Protein AF-A0A960H742-F1 (afdb_monomer_lite)

pLDDT: mean 76.75, std 13.99, range [33.22, 89.81]

Structure (mmCIF, N/CA/C/O backbone):
data_AF-A0A960H742-F1
#
_entry.id   AF-A0A960H742-F1
#
loop_
_atom_site.group_PDB
_atom_site.id
_atom_site.type_symbol
_atom_site.label_atom_id
_atom_site.label_alt_id
_atom_site.label_comp_id
_atom_site.label_asym_id
_atom_site.label_entity_id
_atom_site.label_seq_id
_atom_site.pdbx_PDB_ins_code
_atom_site.Cartn_x
_atom_site.Cartn_y
_atom_site.Cartn_z
_atom_site.occupancy
_atom_site.B_iso_or_equiv
_atom_site.auth_seq_id
_atom_site.auth_comp_id
_atom_site.auth_asym_id
_atom_site.auth_atom_id
_atom_site.pdbx_PDB_model_num
ATOM 1 N N . ASP A 1 1 ? -9.081 11.220 6.883 1.00 74.25 1 ASP A N 1
ATOM 2 C CA . ASP A 1 1 ? -8.605 9.850 7.159 1.00 74.25 1 ASP A CA 1
ATOM 3 C C . ASP A 1 1 ? -7.790 9.892 8.453 1.00 74.25 1 ASP A C 1
ATOM 5 O O . ASP A 1 1 ? -7.086 10.885 8.613 1.00 74.25 1 ASP A O 1
ATOM 9 N N . PRO A 1 2 ? -7.912 8.930 9.393 1.00 78.19 2 PRO A N 1
ATOM 10 C CA . PRO A 1 2 ? -7.156 8.952 10.654 1.00 78.19 2 PRO A CA 1
ATOM 11 C C . PRO A 1 2 ? -5.633 8.857 10.461 1.00 78.19 2 PRO A C 1
ATOM 13 O O . PRO A 1 2 ? -4.890 9.227 11.361 1.00 78.19 2 PRO A O 1
ATOM 16 N N . PHE A 1 3 ? -5.162 8.409 9.294 1.00 80.69 3 PHE A N 1
ATOM 17 C CA . PHE A 1 3 ? -3.744 8.303 8.959 1.00 80.69 3 PHE A CA 1
ATOM 18 C C . PHE A 1 3 ? -3.240 9.460 8.097 1.00 80.69 3 PHE A C 1
ATOM 20 O O . PHE A 1 3 ? -2.084 9.438 7.700 1.00 80.69 3 PHE A O 1
ATOM 27 N N . CYS A 1 4 ? -4.054 10.486 7.827 1.00 80.94 4 CYS A N 1
ATOM 28 C CA . CYS A 1 4 ? -3.679 11.581 6.925 1.00 80.94 4 CYS A CA 1
ATOM 29 C C . CYS A 1 4 ? -2.381 12.295 7.343 1.00 80.94 4 CYS A C 1
ATOM 31 O O . CYS A 1 4 ? -1.554 12.603 6.493 1.00 80.94 4 CYS A O 1
ATOM 33 N N . GLU A 1 5 ? -2.178 12.538 8.641 1.00 84.44 5 GLU A N 1
ATOM 34 C CA . GLU A 1 5 ? -0.951 13.176 9.148 1.00 84.44 5 GLU A CA 1
ATOM 35 C C . GLU A 1 5 ? 0.254 12.224 9.146 1.00 84.44 5 GLU A C 1
ATOM 37 O O . GLU A 1 5 ? 1.402 12.650 9.043 1.00 84.44 5 GLU A O 1
ATOM 42 N N . LEU A 1 6 ? -0.009 10.919 9.238 1.00 82.81 6 LEU A N 1
ATOM 43 C CA . LEU A 1 6 ? 1.008 9.877 9.270 1.00 82.81 6 LEU A CA 1
ATOM 44 C C . LEU A 1 6 ? 1.378 9.383 7.865 1.00 82.81 6 LEU A C 1
ATOM 46 O O . LEU A 1 6 ? 2.451 8.806 7.705 1.00 82.81 6 LEU A O 1
ATOM 50 N N . GLU A 1 7 ? 0.539 9.622 6.854 1.00 85.62 7 GLU A N 1
ATOM 51 C CA . GLU A 1 7 ? 0.670 9.078 5.499 1.00 85.62 7 GLU A CA 1
ATOM 52 C C . GLU A 1 7 ? 2.074 9.318 4.937 1.00 85.62 7 GLU A C 1
ATOM 54 O O . GLU A 1 7 ? 2.761 8.365 4.585 1.00 85.62 7 GLU A O 1
ATOM 59 N N . SER A 1 8 ? 2.555 10.562 4.941 1.00 84.38 8 SER A N 1
ATOM 60 C CA . SER A 1 8 ? 3.883 10.909 4.415 1.00 84.38 8 SER A CA 1
ATOM 61 C C . SER A 1 8 ? 5.029 10.192 5.137 1.00 84.38 8 SER A C 1
ATOM 63 O O . SER A 1 8 ? 5.969 9.717 4.497 1.00 84.38 8 SER A O 1
ATOM 65 N N . ALA A 1 9 ? 4.959 10.088 6.469 1.00 85.31 9 ALA A N 1
ATOM 66 C CA . ALA A 1 9 ? 5.967 9.383 7.260 1.00 85.31 9 ALA A CA 1
ATOM 67 C C . ALA A 1 9 ? 5.940 7.876 6.972 1.00 85.31 9 ALA A C 1
ATOM 69 O O . ALA A 1 9 ? 6.990 7.253 6.825 1.00 85.31 9 ALA A O 1
ATOM 70 N N . TRP A 1 10 ? 4.744 7.308 6.820 1.00 84.00 10 TRP A N 1
ATOM 71 C CA . TRP A 1 10 ? 4.548 5.905 6.477 1.00 84.00 10 TRP A CA 1
ATOM 72 C C . TRP A 1 10 ? 5.003 5.573 5.065 1.00 84.00 10 TRP A C 1
ATOM 74 O O . TRP A 1 10 ? 5.670 4.564 4.884 1.00 84.00 10 TRP A O 1
ATOM 84 N N . LEU A 1 11 ? 4.688 6.404 4.072 1.00 85.62 11 LEU A N 1
ATOM 85 C CA . LEU A 1 11 ? 5.153 6.207 2.699 1.00 85.62 11 LEU A CA 1
ATOM 86 C C . LEU A 1 11 ? 6.679 6.196 2.648 1.00 85.62 11 LEU A C 1
ATOM 88 O O . LEU A 1 11 ? 7.265 5.288 2.063 1.00 85.62 11 LEU A O 1
ATOM 92 N N . ARG A 1 12 ? 7.323 7.148 3.332 1.00 85.75 12 ARG A N 1
ATOM 93 C CA . ARG A 1 12 ? 8.784 7.194 3.436 1.00 85.75 12 ARG A CA 1
ATOM 94 C C . ARG A 1 12 ? 9.350 5.964 4.146 1.00 85.75 12 ARG A C 1
ATOM 96 O O . ARG A 1 12 ? 10.338 5.411 3.678 1.00 85.75 12 ARG A O 1
ATOM 103 N N . HIS A 1 13 ? 8.734 5.537 5.244 1.00 85.25 13 HIS A N 1
ATOM 104 C CA . HIS A 1 13 ? 9.150 4.348 5.986 1.00 85.25 13 HIS A CA 1
ATOM 105 C C . HIS A 1 13 ? 8.983 3.067 5.153 1.00 85.25 13 HIS A C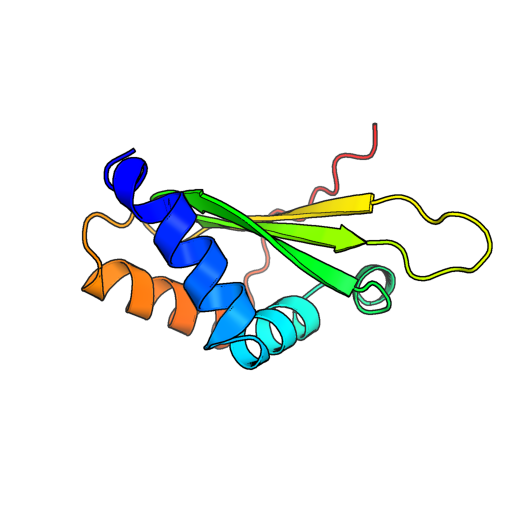 1
ATOM 107 O O . HIS A 1 13 ? 9.877 2.232 5.103 1.00 85.25 13 HIS A O 1
ATOM 113 N N . LEU A 1 14 ? 7.874 2.928 4.425 1.00 81.38 14 LEU A N 1
ATOM 114 C CA . LEU A 1 14 ? 7.641 1.797 3.528 1.00 81.38 14 LEU A CA 1
ATOM 115 C C . LEU A 1 14 ? 8.649 1.754 2.376 1.00 81.38 14 LEU A C 1
ATOM 117 O O . LEU A 1 14 ? 9.087 0.671 2.000 1.00 81.38 14 LEU A O 1
ATOM 121 N N . ASP A 1 15 ? 9.018 2.911 1.831 1.00 82.38 15 ASP A N 1
ATOM 122 C CA . ASP A 1 15 ? 9.992 3.010 0.743 1.00 82.38 15 ASP A CA 1
ATOM 123 C C . ASP A 1 15 ? 11.440 2.786 1.223 1.00 82.38 15 ASP A C 1
ATOM 125 O O . ASP A 1 15 ? 12.212 2.104 0.552 1.00 82.38 15 ASP A O 1
ATOM 129 N N . SER A 1 16 ? 11.804 3.313 2.401 1.00 82.88 16 SER A N 1
ATOM 130 C CA . SER A 1 16 ? 13.179 3.269 2.929 1.00 82.88 16 SER A CA 1
ATOM 131 C C . SER A 1 16 ? 13.477 2.025 3.769 1.00 82.88 16 SER A C 1
ATOM 133 O O . SER A 1 16 ? 14.495 1.371 3.556 1.00 82.88 16 SER A O 1
ATOM 135 N N . ASP A 1 17 ? 12.610 1.698 4.729 1.00 81.88 17 ASP A N 1
ATOM 136 C CA . ASP A 1 17 ? 12.836 0.635 5.715 1.00 81.88 17 ASP A CA 1
ATOM 137 C C . ASP A 1 17 ? 12.209 -0.701 5.299 1.00 81.88 17 ASP A C 1
ATOM 139 O O . ASP A 1 17 ? 12.675 -1.757 5.722 1.00 81.88 17 ASP A O 1
ATOM 143 N N . HIS A 1 18 ? 11.161 -0.677 4.467 1.00 83.06 18 HIS A N 1
ATOM 144 C CA . HIS A 1 18 ? 10.421 -1.884 4.077 1.00 83.06 18 HIS A CA 1
ATOM 145 C C . HIS A 1 18 ? 10.257 -2.099 2.559 1.00 83.06 18 HIS A C 1
ATOM 147 O O . HIS A 1 18 ? 9.177 -2.514 2.108 1.00 83.06 18 HIS A O 1
ATOM 153 N N . PRO A 1 19 ? 11.322 -1.949 1.744 1.00 81.38 19 PRO A N 1
ATOM 154 C CA . PRO A 1 19 ? 11.242 -2.204 0.304 1.00 81.38 19 PRO A CA 1
ATOM 155 C C . PRO A 1 19 ? 10.874 -3.664 -0.015 1.00 81.38 19 PRO A C 1
ATOM 157 O O . PRO A 1 19 ? 10.259 -3.957 -1.042 1.00 81.38 19 PRO A O 1
ATOM 160 N N . GLU A 1 20 ? 11.185 -4.601 0.885 1.00 83.19 20 GLU A N 1
ATOM 161 C CA . GLU A 1 20 ? 10.805 -6.012 0.771 1.00 83.19 20 GLU A CA 1
ATOM 162 C C . GLU A 1 20 ? 9.285 -6.235 0.813 1.00 83.19 20 GLU A C 1
ATOM 164 O O . GLU A 1 20 ? 8.771 -7.114 0.116 1.00 83.19 20 GLU A O 1
ATOM 169 N N . VAL A 1 21 ? 8.551 -5.426 1.588 1.00 83.31 21 VAL A N 1
ATOM 170 C CA . VAL A 1 21 ? 7.086 -5.482 1.669 1.00 83.31 21 VAL A CA 1
ATOM 171 C C . VAL A 1 21 ? 6.504 -5.024 0.340 1.00 83.31 21 VAL A C 1
ATOM 173 O O . VAL A 1 21 ? 5.653 -5.711 -0.224 1.00 83.31 21 VAL A O 1
ATOM 176 N N . ILE A 1 22 ? 7.020 -3.925 -0.217 1.00 83.88 22 ILE A N 1
ATOM 177 C CA . ILE A 1 22 ? 6.624 -3.435 -1.543 1.00 83.88 22 ILE A CA 1
ATOM 178 C C . ILE A 1 22 ? 6.916 -4.485 -2.621 1.00 83.88 22 ILE A C 1
ATOM 180 O O . ILE A 1 22 ? 6.041 -4.781 -3.432 1.00 83.88 22 ILE A O 1
ATOM 184 N N . ALA A 1 23 ? 8.084 -5.132 -2.590 1.00 82.44 23 ALA A N 1
ATOM 185 C CA . ALA A 1 23 ? 8.426 -6.208 -3.521 1.00 82.44 23 ALA A CA 1
ATOM 186 C C . ALA A 1 23 ? 7.502 -7.436 -3.381 1.00 82.44 23 ALA A C 1
ATOM 188 O O . ALA A 1 23 ? 7.106 -8.044 -4.380 1.00 82.44 23 ALA A O 1
ATOM 189 N N . ARG A 1 24 ? 7.106 -7.798 -2.153 1.00 83.56 24 ARG A N 1
ATOM 190 C CA . ARG A 1 24 ? 6.145 -8.885 -1.889 1.00 83.56 24 ARG A CA 1
ATOM 191 C C . ARG A 1 24 ? 4.763 -8.557 -2.448 1.00 83.56 24 ARG A C 1
ATOM 193 O O . ARG A 1 24 ? 4.159 -9.422 -3.081 1.00 83.56 24 ARG A O 1
ATOM 200 N N . LEU A 1 25 ? 4.288 -7.325 -2.256 1.00 81.88 25 LEU A N 1
ATOM 201 C CA . LEU A 1 25 ? 3.021 -6.845 -2.817 1.00 81.88 25 LEU A CA 1
ATOM 202 C C . LEU A 1 25 ? 3.082 -6.776 -4.350 1.00 81.88 25 LEU A C 1
ATOM 204 O O . LEU A 1 25 ? 2.166 -7.248 -5.019 1.00 81.88 25 LEU A O 1
ATOM 208 N N . ALA A 1 26 ? 4.195 -6.302 -4.916 1.00 79.94 26 ALA A N 1
ATOM 209 C CA . ALA A 1 26 ? 4.456 -6.311 -6.356 1.00 79.94 26 ALA A CA 1
ATOM 210 C C . ALA A 1 26 ? 4.398 -7.732 -6.941 1.00 79.94 26 ALA A C 1
ATOM 212 O O . ALA A 1 26 ? 3.830 -7.958 -8.008 1.00 79.94 26 ALA A O 1
ATOM 213 N N . GLY A 1 27 ? 4.908 -8.723 -6.205 1.00 79.31 27 GLY A N 1
ATOM 214 C CA . GLY A 1 27 ? 4.823 -10.139 -6.564 1.00 79.31 27 GLY A CA 1
ATOM 215 C C . GLY A 1 27 ? 3.400 -10.714 -6.586 1.00 79.31 27 GLY A C 1
ATOM 216 O O . GLY A 1 27 ? 3.207 -11.807 -7.124 1.00 79.31 27 GLY A O 1
ATOM 217 N N . LYS A 1 28 ? 2.403 -10.013 -6.034 1.00 76.62 28 LYS A N 1
ATOM 218 C CA . LYS A 1 28 ? 0.979 -10.383 -6.111 1.00 76.62 28 LYS A CA 1
ATOM 219 C C . LYS A 1 28 ? 0.258 -9.739 -7.296 1.00 76.62 28 LYS A C 1
ATOM 221 O O . LYS A 1 28 ? -0.868 -10.124 -7.596 1.00 76.62 28 LYS A O 1
ATOM 226 N N . LEU A 1 29 ? 0.888 -8.783 -7.976 1.00 77.12 29 LEU A N 1
ATOM 22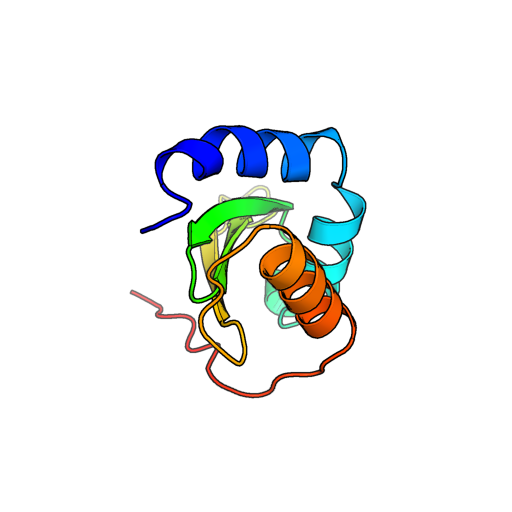7 C CA . LEU A 1 29 ? 0.296 -8.121 -9.130 1.00 77.12 29 LEU A CA 1
ATOM 228 C C . LEU A 1 29 ? 0.230 -9.067 -10.346 1.00 77.12 29 LEU A C 1
ATOM 230 O O . LEU A 1 29 ? 1.016 -10.020 -10.441 1.00 77.12 29 LEU A O 1
ATOM 234 N N . PRO A 1 30 ? -0.689 -8.818 -11.299 1.00 73.12 30 PRO A N 1
ATOM 235 C CA . PRO A 1 30 ? -0.766 -9.560 -12.552 1.00 73.12 30 PRO A CA 1
ATOM 236 C C . PRO A 1 30 ? 0.577 -9.560 -13.283 1.00 73.12 30 PRO A C 1
ATOM 238 O O . PRO A 1 30 ? 1.298 -8.566 -13.245 1.00 73.12 30 PRO A O 1
ATOM 241 N N . ALA A 1 31 ? 0.896 -10.644 -13.995 1.00 72.81 31 ALA A N 1
ATOM 242 C CA . ALA A 1 31 ? 2.207 -10.844 -14.623 1.00 72.81 31 ALA A CA 1
ATOM 243 C C . ALA A 1 31 ? 2.681 -9.675 -15.507 1.00 72.81 31 ALA A C 1
ATOM 245 O O . ALA A 1 31 ? 3.874 -9.381 -15.534 1.00 72.81 31 ALA A O 1
ATOM 246 N N . VAL A 1 32 ? 1.747 -8.979 -16.160 1.00 70.69 32 VAL A N 1
ATOM 247 C CA . VAL A 1 32 ? 2.012 -7.782 -16.973 1.00 70.69 32 VAL A CA 1
ATOM 248 C C . VAL A 1 32 ? 2.575 -6.607 -16.159 1.00 70.69 32 VAL A C 1
ATOM 250 O O . VAL A 1 32 ? 3.438 -5.891 -16.651 1.00 70.69 32 VAL A O 1
ATOM 253 N N . LEU A 1 33 ? 2.164 -6.454 -14.896 1.00 72.69 33 LEU A N 1
ATOM 254 C CA . LEU A 1 33 ? 2.597 -5.376 -13.996 1.00 72.69 33 LEU A CA 1
ATOM 255 C C . LEU A 1 33 ? 3.841 -5.743 -13.171 1.00 72.69 33 LEU A C 1
ATOM 257 O O . LEU A 1 33 ? 4.504 -4.874 -12.619 1.00 72.69 33 LEU A O 1
ATOM 261 N N . ARG A 1 34 ? 4.211 -7.026 -13.095 1.00 73.44 34 ARG A N 1
ATOM 262 C CA . ARG A 1 34 ? 5.347 -7.490 -12.270 1.00 73.44 34 ARG A CA 1
ATOM 263 C C . ARG A 1 34 ? 6.717 -7.031 -12.772 1.00 73.44 34 ARG A C 1
ATOM 265 O O . ARG A 1 34 ? 7.696 -7.179 -12.051 1.00 73.44 34 ARG A O 1
ATOM 272 N N . ARG A 1 35 ? 6.800 -6.553 -14.017 1.00 72.75 35 ARG A N 1
ATOM 273 C CA . ARG A 1 35 ? 8.047 -6.085 -14.645 1.00 72.75 35 ARG A CA 1
ATOM 274 C C . ARG A 1 35 ? 8.349 -4.611 -14.369 1.00 72.75 35 ARG A C 1
ATOM 276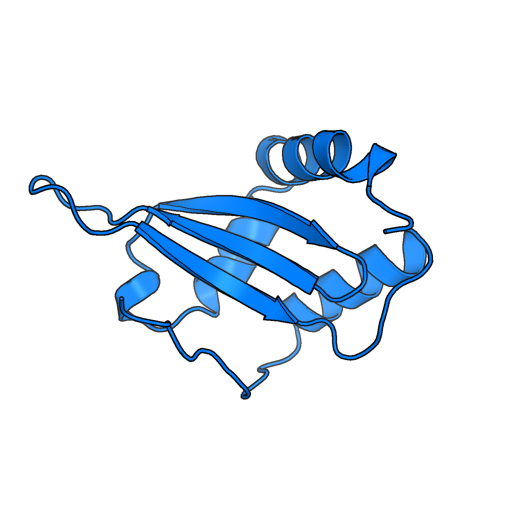 O O . ARG A 1 35 ? 9.471 -4.185 -14.616 1.00 72.75 35 ARG A O 1
ATOM 283 N N . GLY A 1 36 ? 7.366 -3.850 -13.891 1.00 75.88 36 GLY A N 1
ATOM 284 C CA . GLY A 1 36 ? 7.536 -2.437 -13.578 1.00 75.88 36 GLY A CA 1
ATOM 285 C C . GLY A 1 36 ? 8.156 -2.193 -12.204 1.00 75.88 36 GLY A C 1
ATOM 286 O O . GLY A 1 36 ? 8.124 -3.060 -11.326 1.00 75.88 36 GLY A O 1
ATOM 287 N N . ARG A 1 37 ? 8.710 -0.994 -12.002 1.00 82.50 37 ARG A N 1
ATOM 288 C CA . ARG A 1 37 ? 9.180 -0.553 -10.683 1.00 82.50 37 ARG A CA 1
ATOM 289 C C . ARG A 1 37 ? 7.967 -0.152 -9.851 1.00 82.50 37 ARG A C 1
ATOM 291 O O . ARG A 1 37 ? 7.216 0.733 -10.234 1.00 82.50 37 ARG A O 1
ATOM 298 N N . VAL A 1 38 ? 7.770 -0.802 -8.709 1.00 85.81 38 VAL A N 1
ATOM 299 C CA . VAL A 1 38 ? 6.625 -0.515 -7.837 1.00 85.81 38 VAL A CA 1
ATOM 300 C C . VAL A 1 38 ? 7.010 0.509 -6.778 1.00 85.81 38 VAL A C 1
ATOM 302 O O . VAL A 1 38 ? 8.036 0.351 -6.119 1.00 85.81 38 VAL A O 1
ATOM 305 N N . ARG A 1 39 ? 6.179 1.539 -6.610 1.00 86.62 39 ARG A N 1
ATOM 306 C CA . ARG A 1 39 ? 6.339 2.597 -5.610 1.00 86.62 39 ARG A CA 1
ATOM 307 C C . ARG A 1 39 ? 5.060 2.783 -4.796 1.00 86.62 39 ARG A C 1
ATOM 309 O O . ARG A 1 39 ? 3.965 2.687 -5.357 1.00 86.62 39 ARG A O 1
ATOM 316 N N . PRO A 1 40 ? 5.159 3.046 -3.486 1.00 87.44 40 PRO A N 1
ATOM 317 C CA . PRO A 1 40 ? 3.995 3.386 -2.685 1.00 87.44 40 PRO A CA 1
ATOM 318 C C . PRO A 1 40 ? 3.486 4.783 -3.074 1.00 87.44 40 PRO A C 1
ATOM 320 O O . PRO A 1 40 ? 4.251 5.741 -3.107 1.00 87.44 40 PRO A O 1
ATOM 323 N N . LEU A 1 41 ? 2.195 4.891 -3.397 1.00 88.50 41 LEU A N 1
ATOM 324 C CA . LEU A 1 41 ? 1.565 6.143 -3.838 1.00 88.50 41 LEU A CA 1
ATOM 325 C C . LEU A 1 41 ? 0.713 6.782 -2.737 1.00 88.50 41 LEU A C 1
ATOM 327 O O . LEU A 1 41 ? 0.589 7.999 -2.676 1.00 88.50 41 LEU A O 1
ATOM 331 N N . GLY A 1 42 ? 0.090 5.969 -1.888 1.00 88.44 42 GLY A N 1
ATOM 332 C CA . GLY A 1 42 ? -0.768 6.470 -0.821 1.00 88.44 42 GLY A CA 1
ATOM 333 C C . GLY A 1 42 ? -1.218 5.367 0.118 1.00 88.44 42 GLY A C 1
ATOM 334 O O . GLY A 1 42 ? -1.235 4.188 -0.250 1.00 88.44 42 GLY A O 1
ATOM 335 N N . LEU A 1 43 ? -1.610 5.765 1.320 1.00 87.69 43 LEU A N 1
ATOM 336 C CA . LEU A 1 43 ? -2.045 4.860 2.370 1.00 87.69 43 LEU A CA 1
ATOM 337 C C . LEU A 1 43 ? -3.259 5.460 3.071 1.00 87.69 43 LEU A C 1
ATOM 339 O O . LEU A 1 43 ? -3.187 6.550 3.623 1.00 87.69 43 LEU A O 1
ATOM 343 N N . ASP A 1 44 ? -4.362 4.721 3.085 1.00 87.94 44 ASP A N 1
ATOM 344 C CA . ASP A 1 44 ? -5.592 5.152 3.738 1.00 87.94 44 ASP A CA 1
ATOM 345 C C . ASP A 1 44 ? -6.179 4.027 4.597 1.00 87.94 44 ASP A C 1
ATOM 347 O O . ASP A 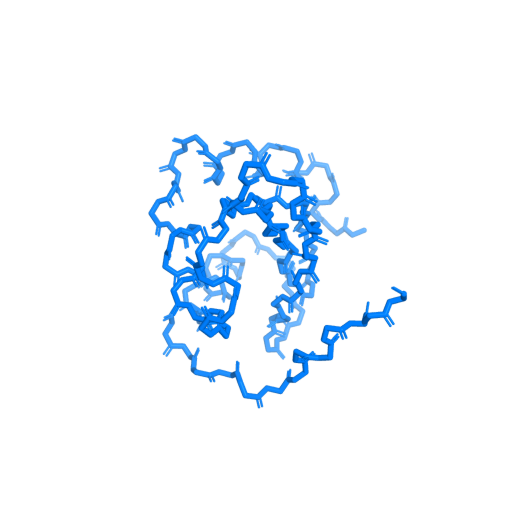1 44 ? -5.771 2.865 4.504 1.00 87.94 44 ASP A O 1
ATOM 351 N N . ARG A 1 45 ? -7.167 4.349 5.439 1.00 88.69 45 ARG A N 1
ATOM 352 C CA . ARG A 1 45 ? -7.799 3.359 6.324 1.00 88.69 45 ARG A CA 1
ATOM 353 C C . ARG A 1 45 ? -8.414 2.165 5.604 1.00 88.69 45 ARG A C 1
ATOM 355 O O . ARG A 1 45 ? -8.680 1.154 6.240 1.00 88.69 45 ARG A O 1
ATOM 362 N N . TYR A 1 46 ? -8.684 2.274 4.310 1.00 88.56 46 TYR A N 1
ATOM 363 C CA . TYR A 1 46 ? -9.286 1.222 3.506 1.00 88.56 46 TYR A CA 1
ATOM 364 C C . TYR A 1 46 ? -8.277 0.480 2.628 1.00 88.56 46 TYR A C 1
ATOM 366 O O . TYR A 1 46 ? -8.684 -0.462 1.950 1.00 88.56 46 TYR A O 1
ATOM 374 N N . GLY A 1 47 ? -7.000 0.870 2.578 1.00 88.38 47 GLY A N 1
ATOM 375 C CA . GLY A 1 47 ? -6.013 0.141 1.784 1.00 88.38 47 GLY A CA 1
ATOM 376 C C . GLY A 1 47 ? -4.734 0.893 1.438 1.00 88.38 47 GLY A C 1
ATOM 377 O O . GLY A 1 47 ? -4.475 2.010 1.880 1.00 88.38 47 GLY A O 1
ATOM 378 N N . VAL A 1 48 ? -3.942 0.251 0.579 1.00 87.75 48 VAL A N 1
ATOM 379 C CA . VAL A 1 48 ? -2.676 0.772 0.046 1.00 87.75 48 VAL A CA 1
ATOM 380 C C . VAL A 1 48 ? -2.837 1.052 -1.446 1.00 87.75 48 VAL A C 1
ATOM 382 O O . VAL A 1 48 ? -3.403 0.239 -2.182 1.00 87.75 48 VAL A O 1
ATOM 385 N N . ARG A 1 49 ? -2.309 2.181 -1.917 1.00 89.81 49 ARG A N 1
ATOM 386 C CA . ARG A 1 49 ? -2.149 2.486 -3.343 1.00 89.81 49 ARG A CA 1
ATOM 387 C C . ARG A 1 49 ? -0.688 2.339 -3.734 1.00 89.81 49 ARG A C 1
ATOM 389 O O . ARG A 1 49 ? 0.193 2.897 -3.083 1.00 89.81 49 ARG A O 1
ATOM 396 N N . LEU A 1 50 ? -0.449 1.603 -4.808 1.00 87.94 50 LEU A N 1
ATOM 397 C CA . LEU A 1 50 ? 0.863 1.361 -5.387 1.00 87.94 50 LEU A CA 1
ATOM 398 C C . LEU A 1 50 ? 0.847 1.833 -6.838 1.00 87.94 50 LEU A C 1
ATOM 400 O O . LEU A 1 50 ? -0.098 1.537 -7.563 1.00 87.94 50 LEU A O 1
ATOM 404 N N . ARG A 1 51 ? 1.900 2.521 -7.264 1.00 87.69 51 ARG A N 1
ATOM 405 C CA . ARG A 1 51 ? 2.160 2.816 -8.671 1.00 87.69 51 ARG A CA 1
ATOM 406 C C . ARG A 1 51 ? 3.156 1.809 -9.210 1.00 87.69 51 ARG A C 1
ATOM 408 O O . ARG A 1 51 ? 4.175 1.552 -8.576 1.00 87.69 51 ARG A O 1
ATOM 415 N N . VAL A 1 52 ? 2.863 1.247 -10.368 1.00 86.44 52 VAL A N 1
ATOM 416 C CA . VAL A 1 52 ? 3.766 0.389 -11.125 1.00 86.44 52 VAL A CA 1
ATOM 417 C C . VAL A 1 52 ? 4.274 1.199 -12.306 1.00 86.44 52 VAL A C 1
ATOM 419 O O . VAL A 1 52 ? 3.543 1.404 -13.268 1.00 86.44 52 VAL A O 1
ATOM 422 N N . GLU A 1 53 ? 5.516 1.652 -12.228 1.00 83.38 53 GLU A N 1
ATOM 423 C CA . GLU A 1 53 ? 6.176 2.384 -13.306 1.00 83.38 53 GLU A CA 1
ATOM 424 C C . GLU A 1 53 ? 6.572 1.393 -14.412 1.00 83.38 53 GLU A C 1
ATOM 426 O O . GLU A 1 53 ? 7.310 0.429 -14.159 1.00 83.38 53 GLU A O 1
ATOM 431 N N . GLY A 1 54 ? 6.057 1.589 -15.627 1.00 74.44 54 GLY A N 1
ATOM 432 C CA . GLY A 1 54 ? 6.298 0.723 -16.779 1.00 74.44 54 GLY A CA 1
ATOM 433 C C . GLY A 1 54 ? 7.777 0.688 -17.180 1.00 74.44 54 GLY A C 1
ATOM 434 O O . GLY A 1 54 ? 8.307 1.622 -17.773 1.00 74.44 54 GLY A O 1
ATOM 435 N N . GLY A 1 55 ? 8.463 -0.416 -16.872 1.00 61.88 55 GLY A N 1
ATOM 436 C CA . GLY A 1 55 ? 9.887 -0.604 -17.164 1.00 61.88 55 GLY A CA 1
ATOM 437 C C . GLY A 1 55 ? 10.146 -0.959 -18.629 1.00 61.88 55 GLY A C 1
ATOM 438 O O . GLY A 1 55 ? 10.321 -2.131 -18.958 1.00 61.88 55 GLY A O 1
ATOM 439 N N . GLY A 1 56 ? 10.185 0.040 -19.507 1.00 56.88 56 GLY A N 1
ATOM 440 C CA . GLY A 1 56 ? 10.612 -0.112 -20.897 1.00 56.88 56 GLY A CA 1
ATOM 441 C C . GLY A 1 56 ? 11.289 1.155 -21.410 1.00 56.88 56 GLY A C 1
ATOM 442 O O . GLY A 1 56 ? 10.859 2.257 -21.084 1.00 56.88 56 GLY A O 1
ATOM 443 N N . ALA A 1 57 ? 12.324 0.995 -22.240 1.00 54.03 57 ALA A N 1
ATOM 444 C CA . ALA A 1 57 ? 13.063 2.089 -22.885 1.00 54.03 57 ALA A CA 1
ATOM 445 C C . ALA A 1 57 ? 12.198 2.986 -23.804 1.00 54.03 57 ALA A C 1
ATOM 447 O O . ALA A 1 57 ? 12.681 4.005 -24.281 1.00 54.03 57 ALA A O 1
ATOM 448 N N . ASP A 1 58 ? 10.938 2.605 -24.027 1.00 55.94 58 ASP A N 1
ATOM 449 C CA . ASP A 1 58 ? 9.974 3.253 -24.924 1.00 55.94 58 ASP A CA 1
ATOM 450 C C . ASP A 1 58 ? 8.924 4.112 -24.184 1.00 55.94 58 ASP A C 1
ATOM 452 O O . ASP A 1 58 ? 7.990 4.609 -24.796 1.00 55.94 58 ASP A O 1
ATOM 456 N N . GLY A 1 59 ? 9.051 4.295 -22.862 1.00 54.62 59 GLY A N 1
ATOM 457 C CA . GLY A 1 59 ? 8.069 5.058 -22.079 1.00 54.62 59 GLY A CA 1
ATOM 458 C C . GLY A 1 59 ? 6.769 4.278 -21.863 1.00 54.62 59 GLY A C 1
ATOM 459 O O . GLY A 1 59 ? 5.713 4.641 -22.373 1.00 54.62 59 GLY A O 1
ATOM 460 N N . GLY A 1 60 ? 6.851 3.174 -21.116 1.00 64.06 60 GLY A N 1
ATOM 461 C CA . GLY A 1 60 ? 5.667 2.407 -20.721 1.00 64.06 60 GLY A CA 1
ATOM 462 C C . GLY A 1 60 ? 4.758 3.189 -19.767 1.00 64.06 60 GLY A C 1
ATOM 463 O O . GLY A 1 60 ? 5.240 3.973 -18.956 1.00 64.06 60 GLY A O 1
ATOM 464 N N . ASP A 1 61 ? 3.451 2.941 -19.860 1.00 73.88 61 ASP A N 1
ATOM 465 C CA . ASP A 1 61 ? 2.422 3.581 -19.031 1.00 73.88 61 ASP A CA 1
ATOM 466 C C . ASP A 1 61 ? 2.586 3.248 -17.536 1.00 73.88 61 ASP A C 1
ATOM 468 O O . ASP A 1 61 ? 2.926 2.117 -17.163 1.00 73.88 61 ASP A O 1
ATOM 472 N N . ASP A 1 62 ? 2.332 4.239 -16.679 1.00 81.75 62 ASP A N 1
ATOM 473 C CA . ASP A 1 62 ? 2.291 4.057 -15.230 1.00 81.75 62 ASP A CA 1
ATOM 474 C C . ASP A 1 62 ? 0.947 3.448 -14.824 1.00 81.75 62 ASP A C 1
ATOM 476 O O . ASP A 1 62 ? -0.124 3.979 -15.118 1.00 81.75 62 ASP A O 1
ATOM 480 N N . HIS A 1 63 ? 0.980 2.352 -14.071 1.00 82.19 63 HIS A N 1
ATOM 481 C CA . HIS A 1 63 ? -0.233 1.665 -13.649 1.00 82.19 63 HIS A CA 1
ATOM 482 C C . HIS A 1 63 ? -0.467 1.783 -12.145 1.00 82.19 63 HIS A C 1
ATOM 484 O O . HIS A 1 63 ? 0.247 1.191 -11.334 1.00 82.19 63 HIS A O 1
ATOM 490 N N . ASP A 1 64 ? -1.530 2.492 -11.772 1.00 86.00 64 ASP A N 1
ATOM 491 C CA . ASP A 1 64 ? -1.942 2.633 -10.378 1.00 86.00 64 ASP A CA 1
ATOM 492 C C . ASP A 1 64 ? -2.842 1.469 -9.947 1.00 86.00 64 ASP A C 1
ATOM 494 O O . ASP A 1 64 ? -3.915 1.216 -10.501 1.00 86.00 64 ASP A O 1
ATOM 498 N N . VAL A 1 65 ? -2.408 0.763 -8.908 1.00 83.94 65 VAL A N 1
ATOM 499 C CA . VAL A 1 65 ? -3.102 -0.371 -8.307 1.00 83.94 65 VAL A CA 1
ATOM 500 C C . VAL A 1 65 ? -3.500 -0.035 -6.879 1.00 83.94 65 VAL A C 1
ATOM 502 O O . VAL A 1 65 ? -2.687 0.410 -6.070 1.00 83.94 65 VAL A O 1
ATOM 505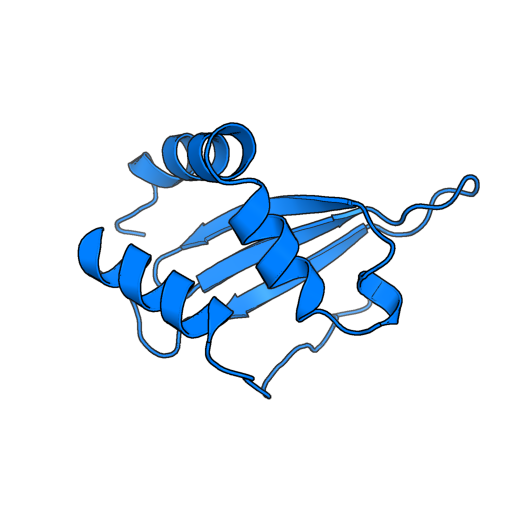 N N . ARG A 1 66 ? -4.756 -0.323 -6.532 1.00 86.88 66 ARG A N 1
ATOM 506 C CA . ARG A 1 66 ? -5.239 -0.256 -5.153 1.00 86.88 66 ARG A CA 1
ATOM 507 C C . ARG A 1 66 ? -5.409 -1.655 -4.579 1.00 86.88 66 ARG A C 1
ATOM 509 O O . ARG A 1 66 ? -6.104 -2.483 -5.161 1.00 86.88 66 ARG A O 1
ATOM 516 N N . LEU A 1 67 ? -4.809 -1.878 -3.416 1.00 85.31 67 LEU A N 1
ATOM 517 C CA . LEU A 1 67 ? -4.961 -3.083 -2.613 1.00 85.31 67 LEU A CA 1
ATOM 518 C C . LEU A 1 67 ? -5.867 -2.753 -1.419 1.00 85.31 67 LEU A C 1
ATOM 520 O O . LEU A 1 67 ? -5.401 -2.114 -0.471 1.00 85.31 67 LEU A O 1
ATOM 524 N N . PRO A 1 68 ? -7.162 -3.110 -1.473 1.00 86.56 68 PRO A N 1
ATOM 525 C CA . PRO A 1 68 ? -8.077 -2.832 -0.377 1.00 86.56 68 PRO A CA 1
ATOM 526 C C . PRO A 1 68 ? -7.767 -3.723 0.830 1.00 86.56 68 PRO A C 1
ATOM 528 O O . PRO A 1 68 ? -7.495 -4.915 0.684 1.00 86.56 68 PRO A O 1
ATOM 531 N N . PHE A 1 69 ? -7.849 -3.153 2.029 1.00 85.38 69 PHE A N 1
ATOM 532 C CA . PHE A 1 69 ? -7.920 -3.928 3.260 1.00 85.38 69 PHE A CA 1
ATOM 533 C C . PHE A 1 69 ? -9.294 -4.607 3.371 1.00 85.38 69 PHE A C 1
ATOM 535 O O . PHE A 1 69 ? -10.283 -4.067 2.869 1.00 85.38 69 PHE A O 1
ATOM 542 N N . PRO A 1 70 ? -9.380 -5.784 4.018 1.00 80.44 70 PRO A N 1
ATOM 543 C CA . PRO A 1 70 ? -10.652 -6.485 4.196 1.00 80.44 70 PRO A CA 1
ATOM 544 C C . PRO A 1 70 ? -11.641 -5.689 5.056 1.00 80.44 70 PRO A C 1
ATOM 546 O O . PRO A 1 70 ? -12.847 -5.772 4.846 1.00 80.44 70 PRO A O 1
ATOM 549 N N . GLU A 1 71 ? -11.125 -4.892 5.992 1.00 82.56 71 GLU A N 1
ATOM 550 C CA . GLU A 1 71 ? -11.894 -4.049 6.900 1.00 82.56 71 GLU A CA 1
ATOM 551 C C . GLU A 1 71 ? -11.180 -2.701 7.084 1.00 82.56 71 GLU A C 1
ATOM 553 O O . GLU A 1 71 ? -9.951 -2.637 6.951 1.00 82.56 71 GLU A O 1
ATOM 558 N N . PRO A 1 72 ? -11.921 -1.614 7.372 1.00 87.06 72 PRO A N 1
ATOM 559 C CA . PRO A 1 72 ? -11.321 -0.322 7.661 1.00 87.06 72 PRO A CA 1
ATOM 560 C C . PRO A 1 72 ? -10.454 -0.388 8.923 1.00 87.06 72 PRO A C 1
ATOM 562 O O . PRO A 1 72 ? -10.849 -0.921 9.957 1.00 87.06 72 PRO A O 1
ATOM 565 N N . VAL A 1 73 ? -9.267 0.195 8.833 1.00 88.75 73 VAL A N 1
ATOM 566 C CA . VAL A 1 73 ? -8.277 0.232 9.905 1.00 88.75 73 VAL A CA 1
ATOM 567 C C . VAL A 1 73 ? -8.385 1.551 10.669 1.00 88.75 73 VAL A C 1
ATOM 569 O O . VAL A 1 73 ? -8.536 2.613 10.072 1.00 88.75 73 VAL A O 1
ATOM 572 N N . HIS A 1 74 ? -8.276 1.510 11.995 1.00 87.00 74 HIS A N 1
ATOM 573 C CA . HIS A 1 74 ? -8.396 2.707 12.837 1.00 87.00 74 HIS A CA 1
ATOM 574 C C . HIS A 1 74 ? -7.137 3.020 13.655 1.00 87.00 74 HIS A C 1
ATOM 576 O O . HIS A 1 74 ? -7.017 4.116 14.192 1.00 87.00 74 HIS A O 1
ATOM 582 N N . ASP A 1 75 ? -6.186 2.088 13.711 1.00 86.69 75 ASP A N 1
ATOM 583 C CA . ASP A 1 75 ? -4.982 2.167 14.531 1.00 86.69 75 ASP A CA 1
ATOM 584 C C . ASP A 1 75 ? -3.765 1.527 13.835 1.00 86.69 75 ASP A C 1
ATOM 586 O O . ASP A 1 75 ? -3.890 0.704 12.924 1.00 86.69 75 ASP A O 1
ATOM 590 N N . ILE A 1 76 ? -2.562 1.899 14.284 1.00 81.88 76 ILE A N 1
ATOM 591 C CA . ILE A 1 76 ? -1.282 1.430 13.723 1.00 81.88 76 ILE A CA 1
ATOM 592 C C . ILE A 1 76 ? -1.142 -0.098 13.820 1.00 81.88 76 ILE A C 1
ATOM 594 O O . ILE A 1 76 ? -0.610 -0.747 12.916 1.00 81.88 76 ILE A O 1
ATOM 598 N N . THR A 1 77 ? -1.642 -0.705 14.897 1.00 85.81 77 THR A N 1
ATOM 599 C CA . THR A 1 77 ? -1.584 -2.159 15.084 1.00 85.81 77 THR A CA 1
ATOM 600 C C . THR A 1 77 ? -2.488 -2.881 14.082 1.00 85.81 77 THR A C 1
ATOM 602 O O . THR A 1 77 ? -2.099 -3.899 13.504 1.00 85.81 77 THR A O 1
ATOM 605 N N . GLY A 1 78 ? -3.685 -2.352 13.830 1.00 85.56 78 GLY A N 1
ATOM 606 C CA . GLY A 1 78 ? -4.585 -2.787 12.768 1.00 85.56 78 GLY A CA 1
ATOM 607 C C . GLY A 1 78 ? -3.947 -2.666 11.386 1.00 85.56 78 GLY A C 1
ATOM 608 O O . GLY A 1 78 ? -4.059 -3.593 10.587 1.00 85.56 78 GLY A O 1
ATOM 609 N N . LEU A 1 79 ? -3.194 -1.594 11.138 1.00 83.50 79 LEU A N 1
ATOM 610 C CA . LEU A 1 79 ? -2.532 -1.355 9.856 1.00 83.50 79 LEU A CA 1
ATOM 611 C C . LEU A 1 79 ? -1.466 -2.411 9.563 1.00 83.50 79 LEU A C 1
ATOM 613 O O . LEU A 1 79 ? -1.462 -3.022 8.493 1.00 83.50 79 LEU A O 1
ATOM 617 N N . GLY A 1 80 ? -0.608 -2.697 10.546 1.00 82.88 80 GLY A N 1
ATOM 618 C CA . GLY A 1 80 ? 0.394 -3.756 10.429 1.00 82.88 80 GLY A CA 1
ATOM 619 C C . GLY A 1 80 ? -0.233 -5.133 10.181 1.00 82.88 80 GLY A C 1
ATOM 620 O O . GLY A 1 80 ? 0.276 -5.912 9.372 1.00 82.88 80 GLY A O 1
ATOM 621 N N . ARG A 1 81 ? -1.372 -5.430 10.823 1.00 85.44 81 ARG A N 1
ATOM 622 C CA . ARG A 1 81 ? -2.136 -6.664 10.567 1.00 85.44 81 ARG A CA 1
ATOM 623 C C . ARG A 1 81 ? -2.714 -6.690 9.155 1.00 85.44 81 ARG A C 1
ATOM 625 O O . ARG A 1 81 ? -2.568 -7.702 8.477 1.00 85.44 81 ARG A O 1
ATOM 632 N N . ALA A 1 82 ? -3.305 -5.594 8.691 1.00 85.62 82 ALA A N 1
ATOM 633 C CA . ALA A 1 82 ? -3.901 -5.501 7.364 1.00 85.62 82 ALA A CA 1
ATOM 634 C C . ALA A 1 82 ? -2.857 -5.666 6.243 1.00 85.62 82 ALA A C 1
ATOM 636 O O . ALA A 1 82 ? -3.086 -6.413 5.294 1.00 85.62 82 ALA A O 1
ATOM 637 N N . ILE A 1 83 ? -1.665 -5.076 6.390 1.00 82.25 83 ILE A N 1
ATOM 638 C CA . ILE A 1 83 ? -0.544 -5.276 5.455 1.00 82.25 83 ILE A CA 1
ATOM 639 C C . ILE A 1 83 ? -0.070 -6.737 5.466 1.00 82.25 83 ILE A C 1
ATOM 641 O O . ILE A 1 83 ? 0.145 -7.328 4.408 1.00 82.25 83 ILE A O 1
ATOM 645 N N . ARG A 1 84 ? 0.051 -7.365 6.644 1.00 82.19 84 ARG A N 1
ATOM 646 C CA . ARG A 1 84 ? 0.388 -8.799 6.742 1.00 82.19 84 ARG A CA 1
ATOM 647 C C . ARG A 1 84 ? -0.662 -9.683 6.077 1.00 82.19 84 ARG A C 1
ATOM 649 O O . ARG A 1 84 ? -0.295 -10.640 5.397 1.00 82.19 84 ARG A O 1
ATOM 656 N N . LEU A 1 85 ? -1.940 -9.341 6.221 1.00 84.06 85 LEU A N 1
ATOM 657 C CA . LEU A 1 85 ? -3.025 -10.005 5.507 1.00 84.06 85 LEU A CA 1
ATOM 658 C C . LEU A 1 85 ? -2.886 -9.811 3.997 1.00 84.06 85 LEU A C 1
ATOM 660 O O . LEU A 1 85 ? -3.010 -10.786 3.280 1.00 84.06 85 LEU A O 1
ATOM 664 N N . LEU A 1 86 ? -2.520 -8.634 3.486 1.00 79.31 86 LEU A N 1
ATOM 665 C CA . LEU A 1 86 ? -2.240 -8.471 2.049 1.00 79.31 86 LEU A CA 1
ATOM 666 C C . LEU A 1 86 ? -1.051 -9.320 1.562 1.00 79.31 86 LEU A C 1
ATOM 668 O O . LEU A 1 86 ? -1.050 -9.795 0.427 1.00 79.31 86 LEU A O 1
ATOM 672 N N . MET A 1 87 ? -0.046 -9.556 2.410 1.00 79.31 87 MET A N 1
ATOM 673 C CA . MET A 1 87 ? 1.074 -10.442 2.071 1.00 79.31 87 MET A CA 1
ATOM 674 C C . MET A 1 87 ? 0.673 -11.930 2.055 1.00 79.31 87 MET A C 1
ATOM 676 O O . MET A 1 87 ? 1.180 -12.694 1.225 1.00 79.31 87 MET A O 1
ATOM 680 N N . GLY A 1 88 ? -0.224 -12.345 2.959 1.00 72.00 88 GLY A N 1
ATOM 681 C CA . GLY A 1 88 ? -0.658 -13.737 3.139 1.00 72.00 88 GLY A CA 1
ATOM 682 C C . GLY A 1 88 ? -1.930 -14.137 2.381 1.00 72.00 88 GLY A C 1
ATOM 683 O O . GLY A 1 88 ? -2.078 -15.299 2.007 1.00 72.00 88 GLY A O 1
ATOM 684 N N . CYS A 1 89 ? -2.835 -13.200 2.114 1.00 58.34 89 CYS A N 1
ATOM 685 C CA . CYS A 1 89 ? -4.127 -13.452 1.493 1.00 58.34 89 CYS A CA 1
ATOM 686 C C . CYS A 1 89 ? -4.053 -13.278 -0.034 1.00 58.34 89 CYS A C 1
ATOM 688 O O . CYS A 1 89 ? -3.485 -12.307 -0.532 1.00 58.34 89 CYS A O 1
ATOM 690 N N . PRO A 1 90 ? -4.660 -14.191 -0.805 1.00 52.69 90 PRO A N 1
ATOM 691 C CA . PRO A 1 90 ? -4.642 -14.161 -2.264 1.00 52.69 90 PRO A CA 1
ATOM 692 C C . PRO A 1 90 ? -5.759 -13.310 -2.907 1.00 52.69 90 PRO A C 1
ATOM 694 O O . PRO A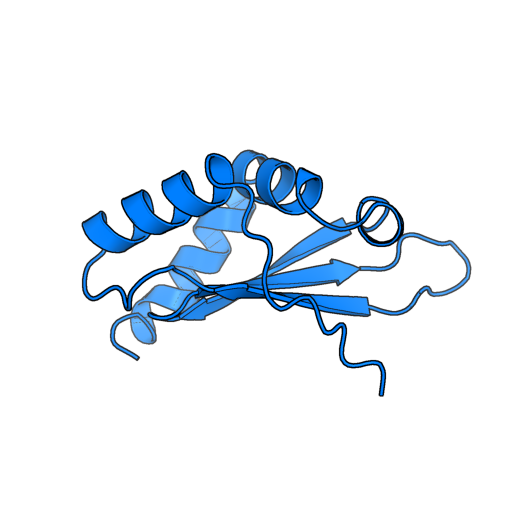 1 90 ? -6.051 -13.559 -4.068 1.00 52.69 90 PRO A O 1
ATOM 697 N N . PHE A 1 91 ? -6.408 -12.356 -2.214 1.00 53.00 91 PHE A N 1
ATOM 698 C CA . PHE A 1 91 ? -7.559 -11.583 -2.751 1.00 53.00 91 PHE A CA 1
ATOM 699 C C . PHE A 1 91 ? -7.267 -11.067 -4.180 1.00 53.00 91 PHE A C 1
ATOM 701 O O . PHE A 1 91 ? -6.375 -10.242 -4.343 1.00 53.00 91 PHE A O 1
ATOM 708 N N . VAL A 1 92 ? -7.872 -11.515 -5.298 1.00 47.62 92 VAL A N 1
ATOM 709 C CA . VAL A 1 92 ? -9.198 -12.078 -5.679 1.00 47.62 92 VAL A CA 1
ATOM 710 C C . VAL A 1 92 ? -10.423 -11.197 -5.432 1.00 47.62 92 VAL A C 1
ATOM 712 O O . VAL A 1 92 ? -11.494 -11.712 -5.144 1.00 47.62 92 VAL A O 1
ATOM 715 N N . ASN A 1 93 ? -10.314 -9.874 -5.594 1.00 43.53 93 ASN A N 1
ATOM 716 C CA . ASN A 1 93 ? -11.432 -9.064 -6.109 1.00 43.53 93 ASN A CA 1
ATOM 717 C C . ASN A 1 93 ? -10.985 -7.628 -6.424 1.00 43.53 93 ASN A C 1
ATOM 719 O O . ASN A 1 93 ? -10.664 -6.865 -5.520 1.00 43.53 93 ASN A O 1
ATOM 723 N N . GLY A 1 94 ? -11.015 -7.236 -7.703 1.00 45.25 94 GLY A N 1
ATOM 724 C CA . GLY A 1 94 ? -11.117 -5.815 -8.056 1.00 45.25 94 GLY A CA 1
ATOM 725 C C . GLY A 1 94 ? -9.907 -5.120 -8.680 1.00 45.25 94 GLY A C 1
ATOM 726 O O . GLY A 1 94 ? -9.931 -3.895 -8.748 1.00 45.25 94 GLY A O 1
ATOM 727 N N . LEU A 1 95 ? -8.914 -5.831 -9.231 1.00 50.44 95 LEU A N 1
ATOM 728 C CA . LEU A 1 95 ? -7.965 -5.241 -10.196 1.00 50.44 95 LEU A CA 1
ATOM 729 C C . LEU A 1 95 ? -8.681 -4.909 -11.521 1.00 50.44 95 LEU A C 1
ATOM 731 O O . LEU A 1 95 ? -8.339 -5.404 -12.592 1.00 50.44 95 LEU A O 1
ATOM 735 N N . ARG A 1 96 ? -9.706 -4.055 -11.466 1.00 44.81 96 ARG A N 1
ATOM 736 C CA . ARG A 1 96 ? -10.091 -3.241 -12.611 1.00 44.81 96 ARG A CA 1
ATOM 737 C C . ARG A 1 96 ? -8.999 -2.191 -12.725 1.00 44.81 96 ARG A C 1
ATOM 739 O O . ARG A 1 96 ? -9.123 -1.105 -12.168 1.00 44.81 96 ARG A O 1
ATOM 746 N N . ALA A 1 97 ? -7.914 -2.562 -13.404 1.00 40.59 97 ALA A N 1
ATOM 747 C CA . ALA A 1 97 ? -7.024 -1.597 -14.021 1.00 40.59 97 ALA A CA 1
ATOM 748 C C . ALA A 1 97 ? -7.925 -0.717 -14.889 1.00 40.59 97 ALA A C 1
ATOM 750 O O . ALA A 1 97 ? -8.407 -1.143 -15.941 1.00 40.59 97 ALA A O 1
ATOM 751 N N . ARG A 1 98 ? -8.293 0.451 -14.361 1.00 37.38 98 ARG A N 1
ATOM 752 C CA . ARG A 1 98 ? -9.101 1.415 -15.086 1.00 37.38 98 ARG A CA 1
ATOM 753 C C . ARG A 1 98 ? -8.162 2.028 -16.110 1.00 37.38 98 ARG A C 1
ATOM 755 O O . ARG A 1 98 ? -7.484 3.000 -15.820 1.00 37.38 98 ARG A O 1
ATOM 762 N N . ARG A 1 99 ? -8.091 1.366 -17.264 1.00 33.22 99 ARG A N 1
ATOM 763 C CA . ARG A 1 99 ? -7.545 1.903 -18.502 1.00 33.22 99 ARG A CA 1
ATOM 764 C C . ARG A 1 99 ? -8.439 3.095 -18.858 1.00 33.22 99 ARG A C 1
ATOM 766 O O . ARG A 1 99 ? -9.609 2.889 -19.183 1.00 33.22 99 ARG A O 1
ATOM 773 N N . LEU A 1 100 ? -7.937 4.304 -18.629 1.00 35.19 100 LEU A N 1
ATOM 774 C CA . LEU A 1 100 ? -8.391 5.486 -19.356 1.00 35.19 100 LEU A CA 1
ATOM 775 C C . LEU A 1 100 ? -7.576 5.559 -20.645 1.00 35.19 100 LEU A C 1
ATOM 777 O O . LEU A 1 100 ? -6.386 5.180 -20.581 1.00 35.19 100 LEU A O 1
#

Foldseek 3Di:
DLCPVVWVVVQCCCVPVNVVLQLLLLVLDDPQLVPFDKGWDTDAQFWTKIWGQDPDPVRDDIFIDTDTFPDGHNDPVSVVVSSVCSSVPNDDDDPPRVDD

Sequence (100 aa):
DPFCELESAWLRHLDSDHPEVIARLAGKLPAVLRRGRVRPLGLDRYGVRLRVEGGGADGGDDHDVRLPFPEPVHDITGLGRAIRLLMGCPFVNGLRARRL

Radius of gyration: 13.45 Å; chains: 1; bounding box: 25×27×40 Å

Secondary structure (DSSP, 8-state):
-TTTTTHHHHHHHHHHT-HHHHHHHHTTS-TTTTTSEEEEEEEETTEEEEEEE---TTTPPPEEEEEE-SS---SHHHHHHHHHHHHH----S-------